Protein AF-A0AAP9IZ85-F1 (afdb_monomer)

Radius of gyration: 17.14 Å; Cα contacts (8 Å, |Δi|>4): 17; chains: 1; bounding box: 46×34×37 Å

Secondary structure (DSSP, 8-state):
------SS---S-----------EETTEEGGG--HHHHHHHHHHTT--HHHHHHHHHHT--

Mean predicted aligned error: 13.54 Å

Foldseek 3Di:
DDPPPDPPPPPPDPPPPPPCPQDADPNRTPVPDDPVNLVVVCVVVVHDPVVVVVVVCVPPD

Solvent-accessible surface area (backbone atoms only — not comparable to full-atom values): 4200 Å² total; per-residue (Å²): 132,87,82,79,75,64,94,67,83,74,71,80,80,76,78,76,80,67,80,80,67,90,47,64,59,96,84,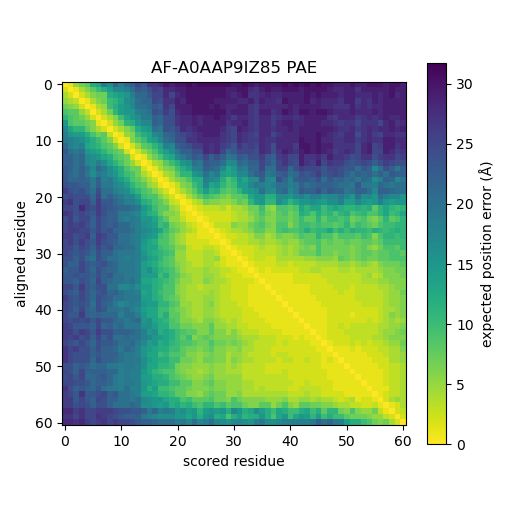41,54,54,89,74,64,47,72,65,57,56,54,49,49,26,60,77,67,74,44,59,67,68,56,54,50,56,58,62,51,69,78,57,129

pLDDT: mean 73.36, std 17.99, range [39.25, 94.88]

Organism: Bacteroides ovatus (NCBI:txid28116)

Structure (mmCIF, N/CA/C/O backbone):
data_AF-A0AAP9IZ85-F1
#
_entry.id   AF-A0AAP9IZ85-F1
#
loop_
_atom_site.group_PDB
_atom_site.id
_atom_site.type_symbol
_atom_site.label_atom_id
_atom_site.label_alt_id
_atom_site.label_comp_id
_atom_site.label_asym_id
_atom_site.label_entity_id
_atom_site.label_seq_id
_atom_site.pdbx_PDB_ins_code
_atom_site.Cartn_x
_atom_site.Cartn_y
_atom_site.Cartn_z
_atom_site.occupancy
_atom_site.B_iso_or_equiv
_atom_site.auth_seq_id
_atom_site.auth_comp_id
_atom_site.auth_asym_id
_atom_site.auth_atom_id
_atom_site.pdbx_PDB_model_num
ATOM 1 N N . MET A 1 1 ? 32.182 -15.188 26.843 1.00 39.25 1 MET A N 1
ATOM 2 C CA . MET A 1 1 ? 31.267 -15.131 25.682 1.00 39.25 1 MET A CA 1
ATOM 3 C C . MET A 1 1 ? 31.070 -13.653 25.384 1.00 39.25 1 MET A C 1
ATOM 5 O O . MET A 1 1 ? 30.725 -12.933 26.308 1.00 39.25 1 MET A O 1
ATOM 9 N N . ASN A 1 2 ? 31.481 -13.190 24.201 1.00 44.97 2 ASN A N 1
ATOM 10 C CA . ASN A 1 2 ? 31.692 -11.767 23.908 1.00 44.97 2 ASN A CA 1
ATOM 11 C C . ASN A 1 2 ? 30.390 -10.955 23.951 1.00 44.97 2 ASN A C 1
ATOM 13 O O . ASN A 1 2 ? 29.472 -11.213 23.177 1.00 44.97 2 ASN A O 1
ATOM 17 N N . ASP A 1 3 ? 30.368 -9.957 24.835 1.00 51.22 3 ASP A N 1
ATOM 18 C CA . ASP A 1 3 ? 29.360 -8.902 24.938 1.00 51.22 3 ASP A CA 1
ATOM 19 C C . ASP A 1 3 ? 29.580 -7.914 23.779 1.00 51.22 3 ASP A C 1
ATOM 21 O O . ASP A 1 3 ? 30.330 -6.942 23.885 1.00 51.22 3 ASP A O 1
ATOM 25 N N . TYR A 1 4 ? 29.019 -8.226 22.608 1.00 52.28 4 TYR A N 1
ATOM 26 C CA . TYR A 1 4 ? 29.062 -7.330 21.453 1.00 52.28 4 TYR A CA 1
ATOM 27 C C . TYR A 1 4 ? 28.038 -6.212 21.682 1.00 52.28 4 TYR A C 1
ATOM 29 O O . TYR A 1 4 ? 26.874 -6.320 21.301 1.00 52.28 4 TYR A O 1
ATOM 37 N N . LYS A 1 5 ? 28.459 -5.146 22.372 1.00 50.12 5 LYS A N 1
ATOM 38 C CA . LYS A 1 5 ? 27.697 -3.896 22.440 1.00 50.12 5 LYS A CA 1
ATOM 39 C C . LYS A 1 5 ? 27.633 -3.289 21.048 1.00 50.12 5 LYS A C 1
ATOM 41 O O . LYS A 1 5 ? 28.601 -2.695 20.573 1.00 50.12 5 LYS A O 1
ATOM 46 N N . ASP A 1 6 ? 26.475 -3.430 20.422 1.00 50.56 6 ASP A N 1
ATOM 47 C CA . ASP A 1 6 ? 26.145 -2.718 19.201 1.00 50.56 6 ASP A CA 1
ATOM 48 C C . ASP A 1 6 ? 26.230 -1.208 19.480 1.00 50.56 6 ASP A C 1
ATOM 50 O O . ASP A 1 6 ? 25.574 -0.668 20.374 1.00 50.56 6 ASP A O 1
ATOM 54 N N . LYS A 1 7 ? 27.119 -0.531 18.748 1.00 52.34 7 LYS A N 1
ATOM 55 C CA . LYS A 1 7 ? 27.442 0.903 18.867 1.00 52.34 7 LYS A CA 1
ATOM 56 C C . LYS A 1 7 ? 26.231 1.808 18.592 1.00 52.34 7 LYS A C 1
ATOM 58 O O . LYS A 1 7 ? 26.275 3.008 18.859 1.00 52.34 7 LYS A O 1
ATOM 63 N N . TYR A 1 8 ? 25.145 1.228 18.098 1.00 50.88 8 TYR A N 1
ATOM 64 C CA . TYR A 1 8 ? 23.859 1.864 17.912 1.00 50.88 8 TYR A CA 1
ATOM 65 C C . TYR A 1 8 ? 22.912 1.296 18.961 1.00 50.88 8 TYR A C 1
ATOM 67 O O . TYR A 1 8 ? 22.342 0.228 18.771 1.00 50.88 8 TYR A O 1
ATOM 75 N N . GLY A 1 9 ? 22.777 1.998 20.089 1.00 40.38 9 GLY A N 1
ATOM 76 C CA . GLY A 1 9 ? 21.874 1.657 21.189 1.00 40.38 9 GLY A CA 1
ATOM 77 C C . GLY A 1 9 ? 20.398 1.702 20.787 1.00 40.38 9 GLY A C 1
ATOM 78 O O . GLY A 1 9 ? 19.625 2.488 21.328 1.00 40.38 9 GLY A O 1
ATOM 79 N N . TYR A 1 10 ? 19.988 0.852 19.849 1.00 45.59 10 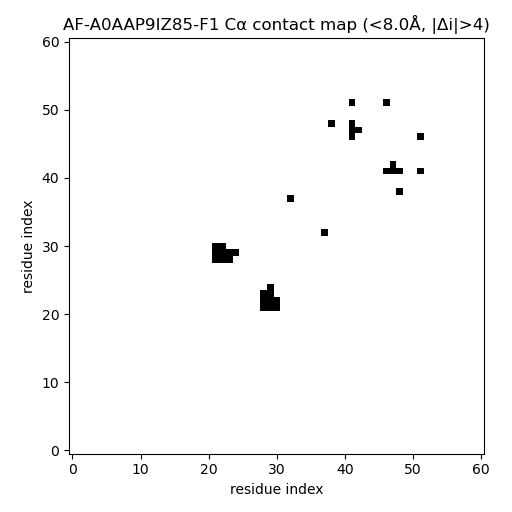TYR A N 1
ATOM 80 C CA . TYR A 1 10 ? 18.599 0.565 19.556 1.00 45.59 10 TYR A CA 1
ATOM 81 C C . TYR A 1 10 ? 18.083 -0.338 20.665 1.00 45.59 10 TYR A C 1
ATOM 83 O O . TYR A 1 10 ? 17.985 -1.559 20.546 1.00 45.59 10 TYR A O 1
ATOM 91 N N . ILE A 1 11 ? 17.756 0.310 21.781 1.00 49.47 11 ILE A N 1
ATOM 92 C CA . ILE A 1 11 ? 16.842 -0.223 22.777 1.00 49.47 11 ILE A CA 1
ATOM 93 C C . ILE A 1 11 ? 15.550 -0.531 22.023 1.00 49.47 11 ILE A C 1
ATOM 95 O O . ILE A 1 11 ? 14.737 0.342 21.712 1.00 49.47 11 ILE A O 1
ATOM 99 N N . THR A 1 12 ? 15.390 -1.801 21.678 1.00 54.97 12 THR A N 1
ATOM 100 C CA . THR A 1 12 ? 14.111 -2.364 21.285 1.00 54.97 12 THR A CA 1
ATOM 101 C C . THR A 1 12 ? 13.099 -2.033 22.386 1.00 54.97 12 THR A C 1
ATOM 103 O O . THR A 1 12 ? 13.366 -2.254 23.564 1.00 54.97 12 THR A O 1
ATOM 106 N N . ARG A 1 13 ? 11.912 -1.550 21.983 1.00 53.69 13 ARG A N 1
ATOM 107 C CA . ARG A 1 13 ? 10.706 -1.319 22.813 1.00 53.69 13 ARG A CA 1
ATOM 108 C C . ARG A 1 13 ? 10.553 0.059 23.472 1.00 53.69 13 ARG A C 1
ATOM 110 O O . ARG A 1 13 ? 10.237 0.156 24.653 1.00 53.69 13 ARG A O 1
ATOM 117 N N . ARG A 1 14 ? 10.517 1.127 22.676 1.00 45.53 14 ARG A N 1
ATOM 118 C CA . ARG A 1 14 ? 9.380 2.049 22.841 1.00 45.53 14 AR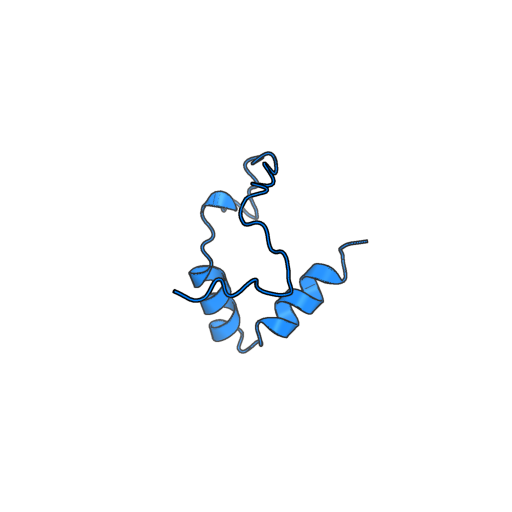G A CA 1
ATOM 119 C C . ARG A 1 14 ? 8.290 1.563 21.899 1.00 45.53 14 ARG A C 1
ATOM 121 O O . ARG A 1 14 ? 8.340 1.840 20.707 1.00 45.53 14 ARG A O 1
ATOM 128 N N . LYS A 1 15 ? 7.345 0.768 22.418 1.00 49.50 15 LYS A N 1
ATOM 129 C CA . LYS A 1 15 ? 6.030 0.649 21.778 1.00 49.50 15 LYS A CA 1
ATOM 130 C C . LYS A 1 15 ? 5.488 2.071 21.779 1.00 49.50 15 LYS A C 1
ATOM 132 O O . LYS A 1 15 ? 5.081 2.572 22.820 1.00 49.50 15 LYS A O 1
ATOM 137 N N . ILE A 1 16 ? 5.614 2.753 20.649 1.00 51.88 16 ILE A N 1
ATOM 138 C CA . ILE A 1 16 ? 4.872 3.978 20.418 1.00 51.88 16 ILE A CA 1
ATOM 139 C C . ILE A 1 16 ? 3.426 3.494 20.378 1.00 51.88 16 ILE A C 1
ATOM 141 O O . ILE A 1 16 ? 3.006 2.878 19.401 1.00 51.88 16 ILE A O 1
ATOM 145 N N . GLU A 1 17 ? 2.703 3.653 21.484 1.00 47.53 17 GLU A N 1
ATOM 146 C CA . GLU A 1 17 ? 1.256 3.473 21.508 1.00 47.53 17 GLU A CA 1
ATOM 147 C C . GLU A 1 17 ? 0.660 4.655 20.750 1.00 47.53 17 GLU A C 1
ATOM 149 O O . GLU A 1 17 ? 0.174 5.627 21.321 1.00 47.53 17 GLU A O 1
ATOM 154 N N . VAL A 1 18 ? 0.787 4.600 19.422 1.00 57.50 18 VAL A N 1
ATOM 155 C CA . VAL A 1 18 ? -0.004 5.434 18.530 1.00 57.50 18 VAL A CA 1
ATOM 156 C C . VAL A 1 18 ? -1.446 5.032 18.819 1.00 57.50 18 VAL A C 1
ATOM 158 O O . VAL A 1 18 ? -1.762 3.848 18.662 1.00 57.50 18 VAL A O 1
ATOM 161 N N . PRO A 1 19 ? -2.317 5.944 19.285 1.00 51.47 19 PRO A N 1
ATOM 162 C CA . PRO A 1 19 ? -3.713 5.605 19.487 1.00 51.47 19 PRO A CA 1
ATOM 163 C C . PRO A 1 19 ? -4.253 5.077 18.158 1.00 51.47 19 PRO A C 1
ATOM 165 O O . PRO A 1 19 ? -4.337 5.823 17.181 1.00 51.47 19 PRO A O 1
ATOM 168 N N . GLN A 1 20 ? -4.572 3.779 18.114 1.00 58.12 20 GLN A N 1
ATOM 169 C CA . GLN A 1 20 ? -5.228 3.142 16.977 1.00 58.12 20 GLN A CA 1
ATOM 170 C C . GLN A 1 20 ? -6.654 3.685 16.907 1.00 58.12 20 GLN A C 1
ATOM 172 O O . GLN A 1 20 ? -7.615 3.036 17.307 1.00 58.12 20 GLN A O 1
ATOM 177 N N . ARG A 1 21 ? -6.809 4.919 16.425 1.00 63.94 21 ARG A N 1
ATOM 178 C CA . ARG A 1 21 ? -8.083 5.332 15.852 1.00 63.94 21 ARG A CA 1
ATOM 179 C C . ARG A 1 21 ? -8.306 4.407 14.665 1.00 63.94 21 ARG A C 1
ATOM 181 O O . ARG A 1 21 ? -7.432 4.319 13.804 1.00 63.94 21 ARG A O 1
ATOM 188 N N . GLU A 1 22 ? -9.429 3.692 14.650 1.00 70.19 22 GLU A N 1
ATOM 189 C CA . GLU A 1 22 ? -9.851 2.925 13.478 1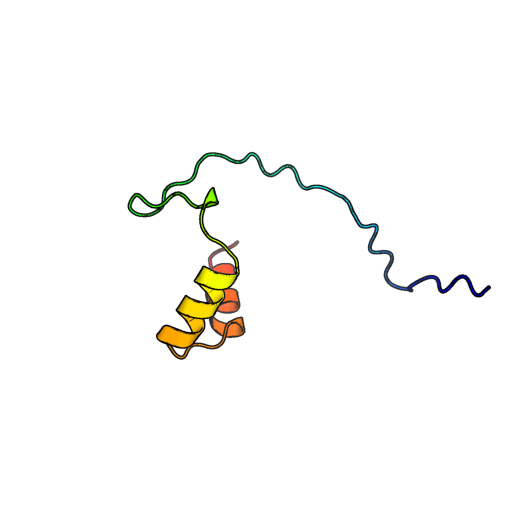.00 70.19 22 GLU A CA 1
ATOM 190 C C . GLU A 1 22 ? -9.962 3.890 12.295 1.00 70.19 22 GLU A C 1
ATOM 192 O O . GLU A 1 22 ? -10.945 4.613 12.135 1.00 70.19 22 GLU A O 1
ATOM 197 N N . LEU A 1 23 ? -8.901 3.946 11.493 1.00 78.88 23 LEU A N 1
ATOM 198 C CA . LEU A 1 23 ? -8.868 4.734 10.280 1.00 78.88 23 LEU A CA 1
ATOM 199 C C . LEU A 1 23 ? -9.439 3.868 9.166 1.00 78.88 23 LEU A C 1
ATOM 201 O O . LEU A 1 23 ? -8.989 2.741 8.948 1.00 78.88 23 LEU A O 1
ATOM 205 N N . THR A 1 24 ? -10.425 4.398 8.457 1.00 80.44 24 THR A N 1
ATOM 206 C CA . THR A 1 24 ? -10.951 3.778 7.245 1.00 80.44 24 THR A CA 1
ATOM 207 C C . THR A 1 24 ? -10.610 4.659 6.053 1.00 80.44 24 THR A C 1
ATOM 209 O O . THR A 1 24 ? -10.898 5.852 6.042 1.00 80.44 24 THR A O 1
ATOM 212 N N . ILE A 1 25 ? -9.977 4.077 5.036 1.00 79.00 25 ILE A N 1
ATOM 213 C CA . ILE A 1 25 ? -9.686 4.741 3.763 1.00 79.00 25 ILE A CA 1
ATOM 214 C C . ILE A 1 25 ? -10.555 4.070 2.710 1.00 79.00 25 ILE A C 1
ATOM 216 O O . ILE A 1 25 ? -10.414 2.878 2.451 1.00 79.00 25 ILE A O 1
ATOM 220 N N . ARG A 1 26 ? -11.482 4.826 2.108 1.00 79.31 26 ARG A N 1
ATOM 221 C CA . ARG A 1 26 ? -12.419 4.314 1.087 1.00 79.31 26 ARG A CA 1
ATOM 222 C C . ARG A 1 26 ? -13.158 3.031 1.517 1.00 79.31 26 ARG A C 1
ATOM 224 O O . ARG A 1 26 ? -13.361 2.133 0.710 1.00 79.31 26 ARG A O 1
ATOM 231 N N . GLY A 1 27 ? -13.535 2.935 2.793 1.00 77.44 27 GLY A N 1
ATOM 232 C CA . GLY A 1 27 ? -14.228 1.765 3.349 1.00 77.44 27 GLY A CA 1
ATOM 233 C C . GLY A 1 27 ? -13.322 0.593 3.746 1.00 77.44 27 GLY A C 1
ATOM 234 O O . GLY A 1 27 ? -13.816 -0.367 4.329 1.00 77.44 27 GLY A O 1
ATOM 235 N N . HIS A 1 28 ? -12.011 0.675 3.510 1.00 78.12 28 HIS A N 1
ATOM 236 C CA . HIS A 1 28 ? -11.043 -0.314 3.982 1.00 78.12 28 HIS A CA 1
ATOM 237 C C . HIS A 1 28 ? -10.434 0.128 5.308 1.00 78.12 28 HIS A C 1
ATOM 239 O O . HIS A 1 28 ? -9.942 1.254 5.425 1.00 78.12 28 HIS A O 1
ATOM 245 N N . LYS A 1 29 ? -10.455 -0.752 6.311 1.00 84.38 29 LYS A N 1
ATOM 246 C CA . LYS A 1 29 ? -9.792 -0.493 7.589 1.00 84.38 29 LYS A CA 1
ATOM 247 C C . LYS A 1 29 ? -8.282 -0.537 7.396 1.00 84.38 29 LYS A C 1
ATOM 249 O O . LYS A 1 29 ? -7.740 -1.505 6.875 1.00 84.38 29 LYS A O 1
ATOM 254 N N . VAL A 1 30 ? -7.594 0.498 7.862 1.00 82.31 30 VAL A N 1
ATOM 255 C CA . VAL A 1 30 ? -6.129 0.576 7.783 1.00 82.31 30 VAL A CA 1
ATOM 256 C C . VAL A 1 30 ? -5.461 -0.459 8.684 1.00 82.31 30 VAL A C 1
ATOM 258 O O . VAL A 1 30 ? -4.387 -0.943 8.346 1.00 82.31 30 VAL A O 1
ATOM 261 N N . SER A 1 31 ? -6.113 -0.858 9.783 1.00 81.81 31 SER A N 1
ATOM 262 C CA . SER A 1 31 ? -5.648 -1.944 10.660 1.00 81.81 31 SER A CA 1
ATOM 263 C C . SER A 1 31 ? -5.439 -3.271 9.934 1.00 81.81 31 SER A C 1
ATOM 265 O O . SER A 1 31 ? -4.644 -4.091 10.387 1.00 81.81 31 SER A O 1
ATOM 267 N N . ASP A 1 32 ? -6.154 -3.475 8.829 1.00 85.50 32 ASP A N 1
ATOM 268 C CA . ASP A 1 32 ? -6.171 -4.739 8.102 1.00 85.50 32 ASP A CA 1
ATOM 269 C C . ASP A 1 32 ? -5.122 -4.762 6.980 1.00 85.50 32 ASP A C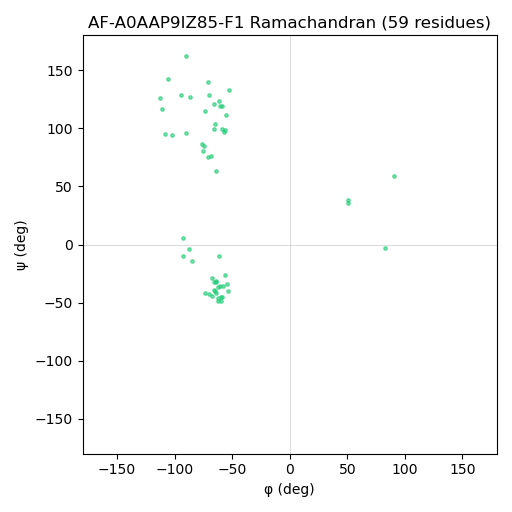 1
ATOM 271 O O . ASP A 1 32 ? -4.866 -5.819 6.407 1.00 85.50 32 ASP A O 1
ATOM 275 N N . ILE A 1 33 ? -4.494 -3.614 6.684 1.00 84.56 33 ILE A N 1
ATOM 276 C CA . ILE A 1 33 ? -3.440 -3.496 5.675 1.00 84.56 33 ILE A CA 1
ATOM 277 C C . ILE A 1 33 ? -2.166 -4.120 6.234 1.00 84.56 33 ILE A C 1
ATOM 279 O O . ILE A 1 33 ? -1.562 -3.623 7.188 1.00 84.56 33 ILE A O 1
ATOM 283 N N . LYS A 1 34 ? -1.724 -5.205 5.606 1.00 88.25 34 LYS A N 1
ATOM 284 C CA . LYS A 1 34 ? -0.460 -5.858 5.924 1.00 88.25 34 LYS A CA 1
ATOM 285 C C . LYS A 1 34 ? 0.657 -5.272 5.079 1.00 88.25 34 LYS A C 1
ATOM 287 O O . LYS A 1 34 ? 0.458 -4.697 4.011 1.00 88.25 34 LYS A O 1
ATOM 292 N N . ARG A 1 35 ? 1.886 -5.508 5.533 1.00 86.12 35 ARG A N 1
ATOM 293 C CA . ARG A 1 35 ? 3.091 -5.203 4.756 1.00 86.12 35 ARG A CA 1
ATOM 294 C C . ARG A 1 35 ? 3.052 -5.839 3.360 1.00 86.12 35 ARG A C 1
ATOM 296 O O . ARG A 1 35 ? 3.436 -5.197 2.390 1.00 86.12 35 ARG A O 1
ATOM 303 N N . GLU A 1 36 ? 2.565 -7.074 3.268 1.00 90.56 36 GLU A N 1
ATOM 304 C CA . GLU A 1 36 ? 2.448 -7.819 2.009 1.00 90.56 36 GLU A CA 1
ATOM 305 C C . GLU A 1 36 ? 1.534 -7.108 1.001 1.00 90.56 36 GLU A C 1
ATOM 307 O O . GLU A 1 36 ? 1.828 -7.099 -0.192 1.00 90.56 36 GLU A O 1
ATOM 312 N N . ASP A 1 37 ? 0.469 -6.451 1.468 1.00 88.25 37 ASP A N 1
ATOM 313 C CA . ASP A 1 37 ? -0.438 -5.687 0.606 1.00 88.25 37 ASP A CA 1
ATOM 314 C C . ASP A 1 37 ? 0.274 -4.478 -0.018 1.00 88.25 37 ASP A C 1
ATOM 316 O O . ASP A 1 37 ? 0.104 -4.196 -1.206 1.00 88.25 37 ASP A O 1
ATOM 320 N N . ILE A 1 38 ? 1.134 -3.806 0.756 1.00 88.44 38 ILE A N 1
ATOM 321 C CA . ILE A 1 38 ? 1.954 -2.678 0.286 1.00 88.44 38 ILE A CA 1
ATOM 322 C C . ILE A 1 38 ? 2.995 -3.164 -0.733 1.00 88.44 38 ILE A C 1
ATOM 324 O O . ILE A 1 38 ? 3.165 -2.558 -1.791 1.00 88.44 38 ILE A O 1
ATOM 328 N N . GLU A 1 39 ? 3.664 -4.285 -0.461 1.00 88.94 39 GLU A N 1
ATOM 329 C CA . GLU A 1 39 ? 4.644 -4.869 -1.385 1.00 88.94 39 GLU A CA 1
ATOM 330 C C . GLU A 1 39 ? 3.992 -5.319 -2.703 1.00 88.94 39 GLU A C 1
ATOM 332 O O . GLU A 1 39 ? 4.529 -5.067 -3.785 1.00 88.94 39 GLU A O 1
ATOM 337 N N . ASN A 1 40 ? 2.812 -5.941 -2.631 1.00 92.06 40 ASN A N 1
ATOM 338 C CA . ASN A 1 40 ? 2.037 -6.341 -3.803 1.00 92.06 40 ASN A CA 1
ATOM 339 C C . ASN A 1 40 ? 1.561 -5.131 -4.610 1.00 92.06 40 ASN A C 1
ATOM 341 O O . ASN A 1 40 ? 1.631 -5.157 -5.839 1.00 92.06 40 ASN A O 1
ATOM 345 N N . PHE A 1 41 ? 1.141 -4.054 -3.944 1.00 90.62 41 PHE A N 1
ATOM 346 C CA . PHE A 1 41 ? 0.800 -2.796 -4.600 1.00 90.62 41 PHE A CA 1
ATOM 347 C C . PHE A 1 41 ? 1.989 -2.221 -5.380 1.00 90.62 41 PHE A C 1
ATOM 349 O O . PHE A 1 41 ? 1.838 -1.903 -6.562 1.00 90.62 41 PHE A O 1
ATOM 356 N N . CYS A 1 42 ? 3.174 -2.148 -4.763 1.00 92.62 42 CYS A N 1
ATOM 357 C CA . CYS A 1 42 ? 4.382 -1.653 -5.426 1.00 92.62 42 CYS A CA 1
ATOM 358 C C . CYS A 1 42 ? 4.726 -2.482 -6.672 1.00 92.62 42 CYS A C 1
ATOM 360 O O . CYS A 1 42 ? 4.961 -1.923 -7.744 1.00 92.62 42 CYS A O 1
ATOM 362 N N . LYS A 1 43 ? 4.658 -3.817 -6.567 1.00 93.06 43 LYS A N 1
ATOM 363 C CA . LYS A 1 43 ? 4.877 -4.729 -7.703 1.00 93.06 43 LYS A CA 1
ATOM 364 C C . LYS A 1 43 ? 3.846 -4.529 -8.814 1.00 93.06 43 LYS A C 1
ATOM 366 O O . LYS A 1 43 ? 4.228 -4.392 -9.971 1.00 93.06 43 LYS A O 1
ATOM 371 N N . ALA A 1 44 ? 2.557 -4.475 -8.477 1.00 94.88 44 ALA A N 1
ATOM 372 C CA . ALA A 1 44 ? 1.474 -4.315 -9.450 1.00 94.88 44 ALA A CA 1
ATOM 373 C C . ALA A 1 44 ? 1.538 -2.971 -10.192 1.00 94.88 44 ALA A C 1
ATOM 375 O O . ALA A 1 44 ? 1.159 -2.882 -11.357 1.00 94.88 44 ALA A O 1
ATOM 376 N N . ARG A 1 45 ? 2.023 -1.923 -9.520 1.00 92.88 45 ARG A N 1
ATOM 377 C CA . ARG A 1 45 ? 2.222 -0.588 -10.097 1.00 92.88 45 ARG A CA 1
ATOM 378 C C . ARG A 1 45 ? 3.581 -0.407 -10.773 1.00 92.88 45 ARG A C 1
ATOM 380 O O . ARG A 1 45 ? 3.800 0.652 -11.351 1.00 92.88 45 ARG A O 1
ATOM 387 N N . ALA A 1 46 ? 4.463 -1.408 -10.710 1.00 94.38 46 ALA A N 1
ATOM 388 C CA . ALA A 1 46 ? 5.854 -1.325 -11.154 1.00 94.38 46 ALA A CA 1
ATOM 389 C C . ALA A 1 46 ? 6.600 -0.107 -10.572 1.00 94.38 46 ALA A C 1
ATOM 391 O O . ALA A 1 46 ? 7.433 0.500 -11.243 1.00 94.38 46 ALA A O 1
ATOM 392 N N . ILE A 1 47 ? 6.291 0.253 -9.321 1.00 93.81 47 ILE A N 1
ATOM 393 C CA . ILE A 1 47 ? 6.956 1.347 -8.607 1.00 93.81 47 ILE A CA 1
ATOM 394 C C . ILE A 1 47 ? 7.915 0.787 -7.550 1.00 93.81 47 ILE A C 1
ATOM 396 O O . ILE A 1 47 ? 7.595 -0.208 -6.890 1.00 93.81 47 ILE A O 1
ATOM 400 N N . PRO A 1 48 ? 9.0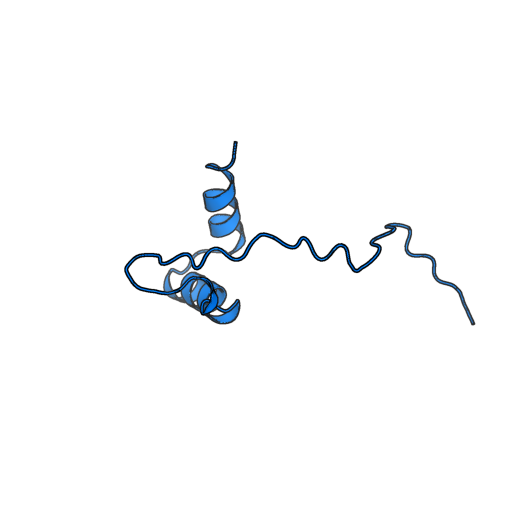80 1.423 -7.351 1.00 92.19 48 PRO A N 1
ATOM 401 C CA . PRO A 1 48 ? 9.977 1.052 -6.270 1.00 92.19 48 PRO A CA 1
ATOM 402 C C . PRO A 1 48 ? 9.386 1.477 -4.910 1.00 92.19 48 PRO A C 1
ATOM 404 O O . PRO A 1 48 ? 8.827 2.576 -4.803 1.00 92.19 48 PRO A O 1
ATOM 407 N N . PRO A 1 49 ? 9.504 0.647 -3.855 1.00 87.69 49 PRO A N 1
ATOM 408 C CA . PRO A 1 49 ? 9.038 0.990 -2.509 1.00 87.69 49 PRO A CA 1
ATOM 409 C C . PRO A 1 49 ? 9.617 2.309 -1.981 1.00 87.69 49 PRO A C 1
ATOM 411 O O . PRO A 1 49 ? 8.928 3.054 -1.290 1.00 87.69 49 PRO A O 1
ATOM 414 N N . GLU A 1 50 ? 10.859 2.628 -2.340 1.00 89.38 50 GLU A N 1
ATOM 415 C CA . GLU A 1 50 ? 11.557 3.858 -1.964 1.00 89.38 50 GLU A CA 1
ATOM 416 C C . GLU A 1 50 ? 10.853 5.099 -2.518 1.00 89.38 50 GLU A C 1
ATOM 418 O O . GLU A 1 50 ? 10.782 6.124 -1.842 1.00 89.38 50 GLU A O 1
ATOM 423 N N . TRP A 1 51 ? 10.290 5.002 -3.726 1.00 93.12 51 TRP A N 1
ATOM 424 C CA . TRP A 1 51 ? 9.523 6.091 -4.326 1.00 93.12 51 TRP A CA 1
ATOM 425 C C . TRP A 1 51 ? 8.199 6.298 -3.595 1.00 93.12 51 TRP A C 1
ATOM 427 O O . TRP A 1 51 ? 7.857 7.433 -3.285 1.00 93.12 51 TRP A O 1
ATOM 437 N N . LEU A 1 52 ? 7.495 5.215 -3.243 1.00 89.50 52 LEU A N 1
ATOM 438 C CA . LEU A 1 52 ? 6.261 5.308 -2.456 1.00 89.50 52 LEU A CA 1
ATOM 439 C C . LEU A 1 52 ? 6.521 5.976 -1.100 1.00 89.50 52 LEU A C 1
ATOM 441 O O . LEU A 1 52 ? 5.778 6.868 -0.705 1.00 89.50 52 LEU A O 1
ATOM 445 N N . VAL A 1 53 ? 7.590 5.580 -0.405 1.00 88.31 53 VAL A N 1
ATOM 446 C CA . VAL A 1 53 ? 7.987 6.213 0.861 1.00 88.31 53 VAL A CA 1
ATOM 447 C C . VAL A 1 53 ? 8.331 7.682 0.643 1.00 88.31 53 VAL A C 1
ATOM 449 O O . VAL A 1 53 ? 7.845 8.521 1.394 1.00 88.31 53 VAL A O 1
ATOM 452 N N . SER A 1 54 ? 9.113 8.003 -0.394 1.00 88.31 54 SER A N 1
ATOM 453 C CA . SER A 1 54 ? 9.444 9.388 -0.730 1.00 88.31 54 SER A CA 1
ATOM 454 C C . SER A 1 54 ? 8.204 10.234 -1.002 1.00 88.31 54 SER A C 1
ATOM 456 O O . SER A 1 54 ? 8.224 11.412 -0.668 1.00 88.31 54 SER A O 1
ATOM 458 N N . GLU A 1 55 ? 7.1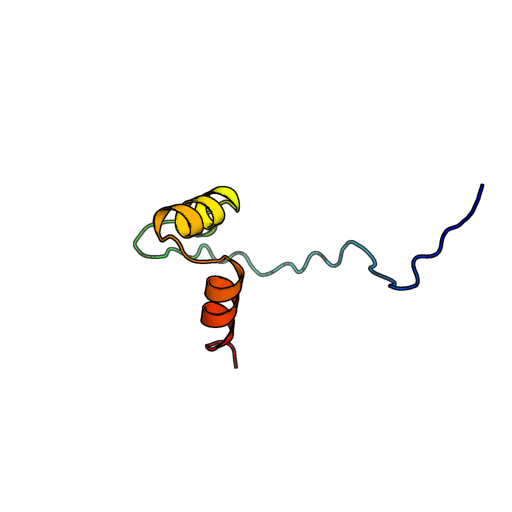61 9.675 -1.609 1.00 89.06 55 GLU A N 1
ATOM 459 C CA . GLU A 1 55 ? 5.922 10.401 -1.881 1.00 89.06 55 GLU A CA 1
ATOM 460 C C . GLU A 1 55 ? 5.115 10.623 -0.600 1.00 89.06 55 GLU A C 1
ATOM 462 O O . GLU A 1 55 ? 4.650 11.727 -0.352 1.00 89.06 55 GLU A O 1
ATOM 467 N N . LEU A 1 56 ? 5.028 9.611 0.266 1.00 86.50 56 LEU A N 1
ATOM 468 C CA . LEU A 1 56 ? 4.291 9.702 1.528 1.00 86.50 56 LEU A CA 1
ATOM 469 C C . LEU A 1 56 ? 4.907 10.693 2.521 1.00 86.50 56 LEU A C 1
ATOM 471 O O . LEU A 1 56 ? 4.172 11.293 3.296 1.00 86.50 56 LEU A O 1
ATOM 475 N N . ILE A 1 57 ? 6.234 10.857 2.523 1.00 87.56 57 ILE A N 1
ATOM 476 C CA . ILE A 1 57 ? 6.914 11.791 3.436 1.00 87.56 57 ILE A CA 1
ATOM 477 C C . ILE A 1 57 ? 6.967 13.229 2.915 1.00 87.56 57 ILE A C 1
ATOM 479 O O . ILE A 1 57 ? 7.277 14.120 3.694 1.00 87.56 57 ILE A O 1
ATOM 483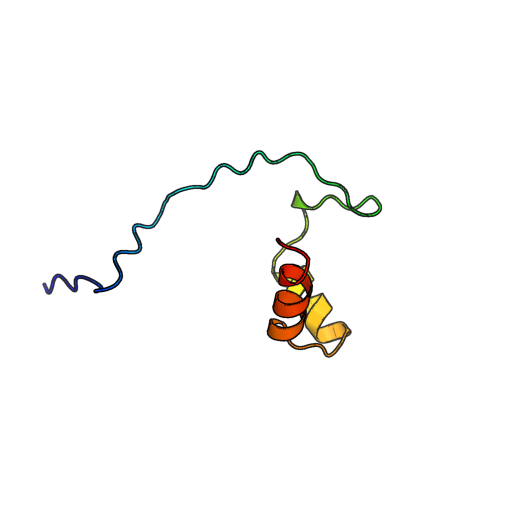 N N . LYS A 1 58 ? 6.678 13.479 1.628 1.00 84.44 58 LYS A N 1
ATOM 484 C CA . LYS A 1 58 ? 6.621 14.853 1.093 1.00 84.44 58 LYS A CA 1
ATOM 485 C C . LYS A 1 58 ? 5.511 15.678 1.734 1.00 84.44 58 LYS A C 1
ATOM 487 O O . LYS A 1 58 ? 5.666 16.884 1.867 1.00 84.44 58 LYS A O 1
ATOM 492 N N . ASP A 1 59 ? 4.421 15.022 2.114 1.00 70.88 59 ASP A N 1
ATOM 493 C CA . ASP A 1 59 ? 3.247 15.651 2.721 1.00 70.88 59 ASP A CA 1
ATOM 494 C C . ASP A 1 59 ? 3.290 15.652 4.2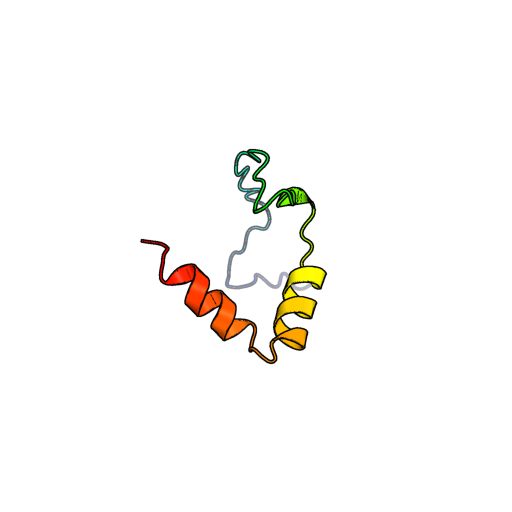63 1.00 70.88 59 ASP A C 1
ATOM 496 O O . ASP A 1 59 ? 2.314 16.033 4.910 1.00 70.88 59 ASP A O 1
ATOM 500 N N . ILE A 1 60 ? 4.397 15.203 4.867 1.00 72.81 60 ILE A N 1
ATOM 501 C CA . ILE A 1 60 ? 4.602 15.220 6.319 1.00 72.81 60 ILE A CA 1
ATOM 502 C C . ILE A 1 60 ? 5.528 16.400 6.639 1.00 72.81 60 ILE A C 1
ATOM 504 O O . ILE A 1 60 ? 6.747 16.264 6.548 1.00 72.81 60 ILE A O 1
ATOM 508 N N . ASP A 1 61 ? 4.925 17.547 6.967 1.00 57.19 61 ASP A N 1
ATOM 509 C CA . ASP A 1 61 ? 5.603 18.710 7.571 1.00 57.19 61 ASP A CA 1
ATOM 510 C C . ASP A 1 61 ? 5.932 18.443 9.053 1.00 57.19 61 ASP A C 1
ATOM 512 O O . ASP A 1 61 ? 5.035 17.942 9.782 1.00 57.19 61 ASP A O 1
#

Sequence (61 aa):
MNDYKDKYGYITRRKIEVPQRELTIRGHKVSDIKREDIENFCKARAIPPEWLVSELIKDID